Protein AF-A0AA42NQ95-F1 (afdb_monomer)

pLDDT: mean 89.55, std 11.14, range [47.06, 98.25]

Radius of gyration: 14.22 Å; Cα contacts (8 Å, |Δi|>4): 68; chains: 1; bounding box: 34×26×36 Å

Sequence (101 aa):
MVDKLRKIYLLHVDLNGPYHLLFKAIFELEKLYPKAYRIAVEYRKWLIRQIRSLLLRMKSTATIEDAAIFLFIVDGSVIDLLRMNWGESQDNLLDYFLLMI

Foldseek 3Di:
DLVVLVVVLVQCLPCPHPNVVLLVLCVPPVPPPVPSNVVSVVVVVVQLVVQQVVVCVVPVPRDSVLSVVSVVLSSVSNVVVVVPVDDDDDPNVSVVSVVVD

Mean predicted aligned error: 4.57 Å

Structure (mmCIF, N/CA/C/O backbone):
data_AF-A0AA42NQ95-F1
#
_entry.id   AF-A0AA42NQ95-F1
#
loop_
_atom_site.group_PDB
_atom_site.id
_atom_site.type_symbol
_atom_site.label_atom_id
_atom_site.label_alt_id
_atom_site.label_comp_id
_atom_site.label_asym_id
_atom_site.label_entity_id
_atom_site.label_seq_id
_atom_site.pdbx_PDB_ins_code
_atom_site.Cartn_x
_atom_site.Cartn_y
_atom_site.Cartn_z
_atom_site.occupancy
_atom_site.B_iso_or_equiv
_atom_site.auth_seq_id
_atom_site.auth_comp_id
_atom_site.auth_asym_id
_atom_site.auth_atom_id
_atom_site.pdbx_PDB_model_num
ATOM 1 N N . MET A 1 1 ? -13.353 -8.643 8.460 1.00 70.06 1 MET A N 1
ATOM 2 C CA . MET A 1 1 ? -12.969 -7.261 8.026 1.00 70.06 1 MET A CA 1
ATOM 3 C C . MET A 1 1 ? -11.461 -7.110 8.009 1.00 70.06 1 MET A C 1
ATOM 5 O O . MET A 1 1 ? -10.926 -6.750 6.966 1.00 70.06 1 MET A O 1
ATOM 9 N N . VAL A 1 2 ? -10.797 -7.494 9.103 1.00 81.88 2 VAL A N 1
ATOM 10 C CA . VAL A 1 2 ? -9.357 -7.802 9.153 1.00 81.88 2 VAL A CA 1
ATOM 11 C C . VAL A 1 2 ? -8.916 -8.651 7.951 1.00 81.88 2 VAL A C 1
ATOM 13 O O . VAL A 1 2 ? -7.927 -8.334 7.301 1.00 81.88 2 VAL A O 1
ATOM 16 N N . ASP A 1 3 ? -9.727 -9.635 7.547 1.00 87.38 3 ASP A N 1
ATOM 17 C CA . ASP A 1 3 ? -9.461 -10.506 6.387 1.00 87.38 3 ASP A CA 1
ATOM 18 C C . ASP A 1 3 ? -9.291 -9.740 5.070 1.00 87.38 3 ASP A C 1
ATOM 20 O O . ASP A 1 3 ? -8.524 -10.155 4.205 1.00 87.38 3 ASP A O 1
ATOM 24 N N . LYS A 1 4 ? -9.986 -8.605 4.898 1.00 94.06 4 LYS A N 1
ATOM 25 C CA . LYS A 1 4 ? -9.869 -7.780 3.686 1.00 94.06 4 LYS A CA 1
ATOM 26 C C . LYS A 1 4 ? -8.553 -7.014 3.664 1.00 94.06 4 LYS A C 1
ATOM 28 O O . LYS A 1 4 ? -7.918 -6.969 2.617 1.00 94.06 4 LYS A O 1
ATOM 33 N N . LEU A 1 5 ? -8.137 -6.451 4.799 1.00 94.25 5 LEU A N 1
ATOM 34 C CA . LEU A 1 5 ? -6.834 -5.792 4.928 1.00 94.25 5 LEU A CA 1
ATOM 35 C C . LEU A 1 5 ? -5.708 -6.807 4.741 1.00 94.25 5 LEU A C 1
ATOM 37 O O . LEU A 1 5 ? -4.826 -6.592 3.918 1.00 94.25 5 LEU A O 1
ATOM 41 N N . ARG A 1 6 ? -5.798 -7.970 5.397 1.00 93.88 6 ARG A N 1
ATOM 42 C CA . ARG A 1 6 ? -4.839 -9.065 5.217 1.00 93.88 6 ARG A CA 1
ATOM 43 C C . ARG A 1 6 ? -4.789 -9.545 3.764 1.00 93.88 6 ARG A C 1
ATOM 45 O O . ARG A 1 6 ? -3.708 -9.777 3.240 1.00 93.88 6 ARG A O 1
ATOM 52 N N . LYS A 1 7 ? -5.928 -9.618 3.070 1.00 95.12 7 LYS A N 1
ATOM 53 C CA . LYS A 1 7 ? -5.959 -9.930 1.634 1.00 95.12 7 LYS A CA 1
ATOM 54 C C . LYS A 1 7 ? -5.278 -8.853 0.786 1.00 95.12 7 LYS A C 1
ATOM 56 O O . LYS A 1 7 ? -4.532 -9.207 -0.118 1.00 95.12 7 LYS A O 1
ATOM 61 N N . ILE A 1 8 ? -5.510 -7.566 1.064 1.00 95.44 8 ILE A N 1
ATOM 62 C CA . ILE A 1 8 ? -4.802 -6.466 0.384 1.00 95.44 8 ILE A CA 1
ATOM 63 C C . ILE A 1 8 ? -3.296 -6.620 0.584 1.00 95.44 8 ILE A C 1
ATOM 65 O O . ILE A 1 8 ? -2.568 -6.574 -0.402 1.00 95.44 8 ILE A O 1
ATOM 69 N N . TYR A 1 9 ? -2.853 -6.850 1.821 1.00 95.12 9 TYR A N 1
ATOM 70 C CA . TYR A 1 9 ? -1.449 -7.090 2.138 1.00 95.12 9 TYR A CA 1
ATOM 71 C C . TYR A 1 9 ? -0.880 -8.244 1.304 1.00 95.12 9 TYR A C 1
ATOM 73 O O . TYR A 1 9 ? 0.029 -8.019 0.513 1.00 95.12 9 TYR A O 1
ATOM 81 N N . LEU A 1 10 ? -1.477 -9.441 1.389 1.00 93.94 10 LEU A N 1
ATOM 82 C CA . LEU A 1 10 ? -1.002 -10.642 0.689 1.00 93.94 10 LEU A CA 1
ATOM 83 C C . LEU A 1 10 ? -0.903 -10.445 -0.828 1.00 93.94 10 LEU A C 1
ATOM 85 O O . LEU A 1 10 ? 0.070 -10.866 -1.441 1.00 93.94 10 LEU A O 1
ATOM 89 N N . LEU A 1 11 ? -1.886 -9.766 -1.425 1.00 95.31 11 LEU A N 1
ATOM 90 C CA . LEU A 1 11 ? -1.883 -9.471 -2.856 1.00 95.31 11 LEU A CA 1
ATOM 91 C C . LEU A 1 11 ? -0.731 -8.552 -3.279 1.00 95.31 11 LEU A C 1
ATOM 93 O O . LEU A 1 11 ? -0.264 -8.669 -4.406 1.00 95.31 11 LEU A O 1
ATOM 97 N N . HIS A 1 12 ? -0.306 -7.629 -2.414 1.00 94.88 12 HIS A N 1
ATOM 98 C CA . HIS A 1 12 ? 0.732 -6.648 -2.736 1.00 94.88 12 HIS A CA 1
ATOM 99 C C . HIS A 1 12 ? 2.144 -7.117 -2.378 1.00 94.88 12 HIS A C 1
ATOM 101 O O . HIS A 1 12 ? 3.089 -6.660 -3.015 1.00 94.88 12 HIS A O 1
ATOM 107 N N . VAL A 1 13 ? 2.289 -8.020 -1.402 1.00 93.12 13 VAL A N 1
ATOM 108 C CA . VAL A 1 13 ? 3.594 -8.602 -1.045 1.00 93.12 13 VAL A CA 1
ATOM 109 C C . VAL A 1 13 ? 3.998 -9.780 -1.934 1.00 93.12 13 VAL A C 1
ATOM 111 O O . VAL A 1 13 ? 5.167 -10.151 -1.956 1.00 93.12 13 VAL A O 1
ATOM 114 N N . ASP A 1 14 ? 3.064 -10.355 -2.697 1.00 93.06 14 ASP A N 1
ATOM 115 C CA . ASP A 1 14 ? 3.376 -11.381 -3.692 1.00 93.06 14 ASP A CA 1
ATOM 116 C C . ASP A 1 14 ? 4.236 -10.800 -4.825 1.00 93.06 14 ASP A C 1
ATOM 118 O O . ASP A 1 14 ? 3.740 -10.101 -5.712 1.00 93.06 14 ASP A O 1
ATOM 122 N N . LEU A 1 15 ? 5.531 -11.126 -4.811 1.00 91.88 15 LEU A N 1
ATOM 123 C CA . LEU A 1 15 ? 6.513 -10.674 -5.802 1.00 91.88 15 LEU A CA 1
ATOM 124 C C . LEU A 1 15 ? 6.221 -11.179 -7.225 1.00 91.88 15 LEU A C 1
ATOM 126 O O . LEU A 1 15 ? 6.679 -10.569 -8.193 1.00 91.88 15 LEU A O 1
ATOM 130 N N . ASN A 1 16 ? 5.452 -12.263 -7.366 1.00 92.19 16 ASN A N 1
ATOM 131 C CA . ASN A 1 16 ? 4.996 -12.781 -8.660 1.00 92.19 16 ASN A CA 1
ATOM 132 C C . ASN A 1 16 ? 3.609 -12.239 -9.046 1.00 92.19 16 ASN A C 1
ATOM 134 O O . ASN A 1 16 ? 3.123 -12.489 -10.152 1.00 92.19 16 ASN A O 1
ATOM 138 N N . GLY A 1 17 ? 2.966 -11.499 -8.143 1.00 91.88 17 GLY A N 1
ATOM 139 C CA . GLY A 1 17 ? 1.630 -10.961 -8.312 1.00 91.88 17 GLY A CA 1
ATOM 140 C C . GLY A 1 17 ? 1.594 -9.687 -9.166 1.00 91.88 17 GLY A C 1
ATOM 141 O O . GLY A 1 17 ? 2.559 -8.919 -9.228 1.00 91.88 17 GLY A O 1
ATOM 142 N N . PRO A 1 18 ? 0.444 -9.376 -9.790 1.00 91.12 18 PRO A N 1
AT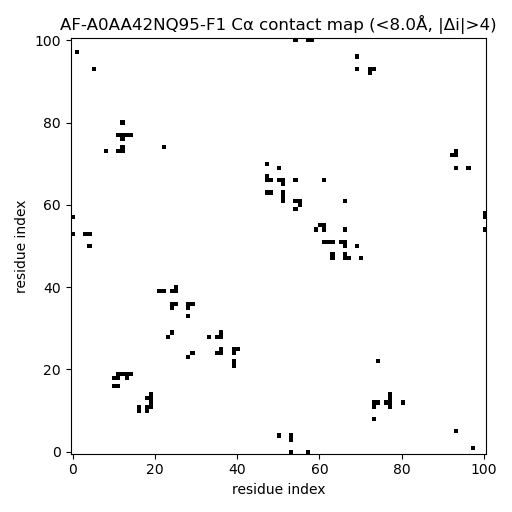OM 143 C CA . PRO A 1 18 ? 0.303 -8.189 -10.635 1.00 91.12 18 PRO A CA 1
ATOM 144 C C . PRO A 1 18 ? 0.431 -6.874 -9.849 1.00 91.12 18 PRO A C 1
ATOM 146 O O . PRO A 1 18 ? 0.820 -5.853 -10.411 1.00 91.12 18 PRO A O 1
ATOM 149 N N . TYR A 1 19 ? 0.135 -6.877 -8.547 1.00 91.94 19 TYR A N 1
ATOM 150 C CA . TYR A 1 19 ? 0.233 -5.681 -7.706 1.00 91.94 19 TYR A CA 1
ATOM 151 C C . TYR A 1 19 ? 1.682 -5.288 -7.398 1.00 91.94 19 TYR A C 1
ATOM 153 O O . TYR A 1 19 ? 1.954 -4.108 -7.177 1.00 91.94 19 TYR A O 1
ATOM 161 N N . HIS A 1 20 ? 2.626 -6.229 -7.485 1.00 90.19 20 HIS A N 1
ATOM 162 C CA . HIS A 1 20 ? 4.049 -5.927 -7.373 1.00 90.19 20 HIS A CA 1
ATOM 163 C C . HIS A 1 20 ? 4.544 -5.035 -8.526 1.00 90.19 20 HIS A C 1
ATOM 165 O O . HIS A 1 20 ? 5.411 -4.182 -8.334 1.00 90.19 20 HIS A O 1
ATOM 171 N N . LEU A 1 21 ? 3.937 -5.139 -9.715 1.00 90.19 21 LEU A N 1
ATOM 172 C CA . LEU A 1 21 ? 4.244 -4.249 -10.841 1.00 90.19 21 LEU A CA 1
ATOM 173 C C . LEU A 1 21 ? 3.901 -2.788 -10.524 1.00 90.19 21 LEU A C 1
ATOM 175 O O . LEU A 1 21 ? 4.635 -1.886 -10.917 1.00 90.19 21 LEU A O 1
ATOM 179 N N . LEU A 1 22 ? 2.812 -2.547 -9.785 1.00 91.31 22 LEU A N 1
ATOM 180 C CA . LEU A 1 22 ? 2.409 -1.200 -9.369 1.00 91.31 22 LEU A CA 1
ATOM 181 C C . LEU A 1 22 ? 3.381 -0.613 -8.343 1.00 91.31 22 LEU A C 1
ATOM 183 O O . LEU A 1 22 ? 3.600 0.595 -8.346 1.00 91.31 22 LEU A O 1
ATOM 187 N N . PHE A 1 23 ? 3.985 -1.455 -7.501 1.00 91.69 23 PHE A N 1
ATOM 188 C CA . PHE A 1 23 ? 5.078 -1.055 -6.618 1.00 91.69 23 PHE A CA 1
ATOM 189 C C . PHE A 1 23 ? 6.319 -0.651 -7.428 1.00 91.69 23 PHE A C 1
ATOM 191 O O . PHE A 1 23 ? 6.768 0.489 -7.311 1.00 91.69 23 PHE A O 1
ATOM 198 N N . LYS A 1 24 ? 6.814 -1.524 -8.321 1.00 91.31 24 LYS A N 1
ATOM 199 C CA . LYS A 1 24 ? 7.977 -1.225 -9.186 1.00 91.31 24 LYS A CA 1
ATOM 200 C C . LYS A 1 24 ? 7.777 0.034 -10.020 1.00 91.31 24 LYS A C 1
ATOM 202 O O . LYS A 1 24 ? 8.693 0.840 -10.165 1.00 91.31 24 LYS A O 1
ATOM 207 N N . ALA A 1 25 ? 6.557 0.236 -10.520 1.00 92.38 25 ALA A N 1
ATOM 208 C CA . ALA A 1 25 ? 6.208 1.370 -11.362 1.00 92.38 25 ALA A CA 1
ATOM 209 C C . ALA A 1 25 ? 6.528 2.731 -10.725 1.00 92.38 25 ALA A C 1
ATOM 211 O O . ALA A 1 25 ? 6.895 3.662 -11.443 1.00 92.38 25 ALA A O 1
ATOM 212 N N . ILE A 1 26 ? 6.415 2.845 -9.398 1.00 90.69 26 ILE A N 1
ATOM 213 C CA . ILE A 1 26 ? 6.730 4.077 -8.665 1.00 90.69 26 ILE A CA 1
ATOM 214 C C . ILE A 1 26 ? 8.222 4.404 -8.727 1.00 90.69 26 ILE A C 1
ATOM 216 O O . ILE A 1 26 ? 8.578 5.570 -8.858 1.00 90.69 26 ILE A O 1
ATOM 220 N N . PHE A 1 27 ? 9.087 3.394 -8.670 1.00 88.12 27 PHE A N 1
ATOM 221 C CA . PHE A 1 27 ? 10.537 3.589 -8.627 1.00 88.12 27 PHE A CA 1
ATOM 222 C C . PHE A 1 27 ? 11.174 3.642 -10.017 1.00 88.12 27 PHE A C 1
ATOM 224 O O . PHE A 1 27 ? 12.159 4.345 -10.222 1.00 88.12 27 PHE A O 1
ATOM 231 N N . GLU A 1 28 ? 10.621 2.905 -10.980 1.00 90.81 28 GLU A N 1
ATOM 232 C CA . GLU A 1 28 ? 11.295 2.652 -12.257 1.00 90.81 28 GLU A CA 1
ATOM 233 C C . GLU A 1 28 ? 10.774 3.526 -13.406 1.00 90.81 28 GLU A C 1
ATOM 235 O O . GLU A 1 28 ? 11.512 3.827 -14.346 1.00 90.81 28 GLU A O 1
ATOM 240 N N . LEU A 1 29 ? 9.502 3.944 -13.370 1.00 91.56 29 LEU A N 1
ATOM 241 C CA . LEU A 1 29 ? 8.832 4.472 -14.566 1.00 91.56 29 LEU A CA 1
ATOM 242 C C . LEU A 1 29 ? 8.711 5.994 -14.615 1.00 91.56 29 LEU A C 1
ATOM 244 O O . LEU A 1 29 ? 8.323 6.508 -15.664 1.00 91.56 29 LEU A O 1
ATOM 248 N N . GLU A 1 30 ? 9.048 6.722 -13.546 1.00 88.94 30 GLU A N 1
ATOM 249 C CA . GLU A 1 30 ? 8.842 8.179 -13.476 1.00 88.94 30 GLU A CA 1
ATOM 250 C C . GLU A 1 30 ? 9.478 8.921 -14.664 1.00 88.94 30 GLU A C 1
ATOM 252 O O . GLU A 1 30 ? 8.832 9.757 -15.295 1.00 88.94 30 GLU A O 1
ATOM 257 N N . LYS A 1 31 ? 10.716 8.561 -15.025 1.00 91.25 31 LYS A N 1
ATOM 258 C CA . LYS A 1 31 ? 11.456 9.188 -16.135 1.00 91.25 31 LYS A CA 1
ATOM 259 C C . LYS A 1 31 ? 11.229 8.509 -17.487 1.00 91.25 31 LYS A C 1
ATOM 261 O O . LYS A 1 31 ? 11.270 9.179 -18.513 1.00 91.25 31 LYS A O 1
ATOM 266 N N . LEU A 1 32 ? 11.013 7.193 -17.494 1.00 93.25 32 LEU A N 1
ATOM 267 C CA . LEU A 1 32 ? 10.955 6.389 -18.721 1.00 93.25 32 LEU A CA 1
ATOM 268 C C . LEU A 1 32 ? 9.559 6.391 -19.353 1.00 93.25 32 LEU A C 1
ATOM 270 O O . LEU A 1 32 ? 9.424 6.487 -20.570 1.00 93.25 32 LEU A O 1
ATOM 274 N N . TYR A 1 33 ? 8.515 6.316 -18.526 1.00 93.25 33 TYR A N 1
ATOM 275 C CA . TYR A 1 33 ? 7.127 6.221 -18.972 1.00 93.25 33 TYR A CA 1
ATOM 276 C C . TYR A 1 33 ? 6.196 7.052 -18.067 1.00 93.25 33 TYR A C 1
ATOM 278 O O . TYR A 1 33 ? 5.383 6.490 -17.325 1.00 93.25 33 TYR A O 1
ATOM 286 N N . PRO A 1 34 ? 6.221 8.399 -18.166 1.00 92.06 34 PRO A N 1
ATOM 287 C CA . PRO A 1 34 ? 5.488 9.291 -17.257 1.00 92.06 34 PRO A CA 1
ATOM 288 C C . PRO A 1 34 ? 3.974 9.033 -17.192 1.00 92.06 34 PRO A C 1
ATOM 290 O O . PRO A 1 34 ? 3.334 9.218 -16.156 1.00 92.06 34 PRO A O 1
ATOM 293 N N . LYS A 1 35 ? 3.375 8.569 -18.299 1.00 93.38 35 LYS A N 1
ATOM 294 C CA . LYS A 1 35 ? 1.954 8.187 -18.336 1.00 93.38 35 LYS A CA 1
ATOM 295 C C . LYS A 1 35 ? 1.667 6.955 -17.471 1.00 93.38 35 LYS A C 1
ATOM 297 O O . LYS A 1 35 ? 0.668 6.957 -16.758 1.00 93.38 35 LYS A O 1
ATOM 302 N N . ALA A 1 36 ? 2.526 5.935 -17.524 1.00 90.94 36 ALA A N 1
ATOM 303 C CA . ALA A 1 36 ? 2.385 4.722 -16.720 1.00 90.94 36 ALA A CA 1
ATOM 304 C C . ALA A 1 36 ? 2.641 5.013 -15.234 1.00 90.94 36 ALA A C 1
ATOM 306 O O . ALA A 1 36 ? 1.858 4.596 -14.384 1.00 90.94 36 ALA A O 1
ATOM 307 N N . TYR A 1 37 ? 3.658 5.825 -14.935 1.00 94.38 37 TYR A N 1
ATOM 308 C CA . TYR A 1 37 ? 3.919 6.319 -13.582 1.00 94.38 37 TYR A CA 1
ATOM 309 C C . TYR A 1 37 ? 2.699 7.030 -12.981 1.00 94.38 37 TYR A C 1
ATOM 311 O O . TYR A 1 37 ? 2.265 6.699 -11.878 1.00 94.38 37 TYR A O 1
ATOM 319 N N . ARG A 1 38 ? 2.059 7.937 -13.734 1.00 94.75 38 ARG A N 1
ATOM 320 C CA . ARG A 1 38 ? 0.842 8.622 -13.273 1.00 94.75 38 ARG A CA 1
ATOM 321 C C . ARG A 1 38 ? -0.283 7.643 -12.925 1.00 94.75 38 ARG A C 1
ATOM 323 O O . ARG A 1 38 ? -0.978 7.856 -11.939 1.00 94.75 38 ARG A O 1
ATOM 330 N N . ILE A 1 39 ? -0.461 6.574 -13.703 1.00 94.38 39 ILE A N 1
ATOM 331 C CA . ILE A 1 39 ? -1.469 5.542 -13.409 1.00 94.38 39 ILE A CA 1
ATOM 332 C C . ILE A 1 39 ? -1.153 4.844 -12.079 1.00 94.38 39 ILE A C 1
ATOM 334 O O . ILE A 1 39 ? -2.056 4.673 -11.261 1.00 94.38 39 ILE A O 1
ATOM 338 N N . ALA A 1 40 ? 0.113 4.502 -11.826 1.00 94.19 40 ALA A N 1
ATOM 339 C CA . ALA A 1 40 ? 0.531 3.907 -10.557 1.00 94.19 40 ALA A CA 1
ATOM 340 C C . ALA A 1 40 ? 0.291 4.857 -9.367 1.00 94.19 40 ALA A C 1
ATOM 342 O O . ALA A 1 40 ? -0.228 4.437 -8.333 1.00 94.19 40 ALA A O 1
ATOM 343 N N . VAL A 1 41 ? 0.580 6.153 -9.525 1.00 95.25 41 VAL A N 1
ATOM 344 C CA . VAL A 1 41 ? 0.308 7.177 -8.499 1.00 95.25 41 VAL A CA 1
ATOM 345 C C . VAL A 1 41 ? -1.190 7.289 -8.195 1.00 95.25 41 VAL A C 1
ATOM 347 O O . VAL A 1 41 ? -1.585 7.283 -7.027 1.00 95.25 41 VAL A O 1
ATOM 350 N N . GLU A 1 42 ? -2.043 7.359 -9.219 1.00 96.69 42 GLU A N 1
ATOM 351 C CA . GLU A 1 42 ? -3.497 7.436 -9.025 1.00 96.69 42 GLU A CA 1
ATOM 352 C C . GLU A 1 42 ? -4.065 6.157 -8.396 1.00 96.69 42 GLU A C 1
ATOM 354 O O . GLU A 1 42 ? -4.917 6.234 -7.505 1.00 96.69 42 GLU A O 1
ATOM 359 N N . TYR A 1 43 ? -3.535 4.987 -8.765 1.00 96.31 43 TYR A N 1
ATOM 360 C CA . TYR A 1 43 ? -3.864 3.731 -8.097 1.00 96.31 43 TYR A CA 1
ATOM 361 C C . TYR A 1 43 ? -3.535 3.781 -6.600 1.00 96.31 43 TYR A C 1
ATOM 363 O O . TYR A 1 43 ? -4.382 3.435 -5.777 1.00 96.31 43 TYR A O 1
ATOM 371 N N . ARG A 1 44 ? -2.346 4.265 -6.215 1.00 96.00 44 ARG A N 1
ATOM 372 C CA . ARG A 1 44 ? -1.945 4.347 -4.799 1.00 96.00 44 ARG A CA 1
ATOM 373 C C . ARG A 1 44 ? -2.816 5.320 -4.006 1.00 96.00 44 ARG A C 1
ATOM 375 O O . ARG A 1 44 ? -3.226 5.000 -2.891 1.00 96.00 44 ARG A O 1
ATOM 382 N N . LYS A 1 45 ? -3.190 6.464 -4.591 1.00 97.31 45 LYS A N 1
ATOM 383 C CA . LYS A 1 45 ? -4.159 7.395 -3.981 1.00 97.31 45 LYS A CA 1
ATOM 384 C C . LYS A 1 45 ? -5.520 6.736 -3.765 1.00 97.31 45 LYS A C 1
ATOM 386 O O . LYS A 1 45 ? -6.126 6.906 -2.705 1.00 97.31 45 LYS A O 1
ATOM 391 N N . TRP A 1 46 ? -6.010 5.989 -4.754 1.00 98.12 46 TRP A N 1
ATOM 392 C CA . TRP A 1 46 ? -7.253 5.231 -4.626 1.00 98.12 46 TRP A CA 1
ATOM 393 C C . TRP A 1 46 ? -7.145 4.161 -3.534 1.00 98.12 46 TRP A C 1
ATOM 395 O O . TRP A 1 46 ? -8.030 4.078 -2.682 1.00 98.12 46 TRP A O 1
ATOM 405 N N . LEU A 1 47 ? -6.044 3.407 -3.503 1.00 97.56 47 LEU A N 1
ATOM 406 C CA . LEU A 1 47 ? -5.808 2.336 -2.540 1.00 97.56 47 LEU A CA 1
ATOM 407 C C . LEU A 1 47 ? -5.812 2.855 -1.097 1.00 97.56 47 LEU A C 1
ATOM 409 O O . LEU A 1 47 ? -6.492 2.273 -0.258 1.00 97.56 47 LEU A O 1
ATOM 413 N N . ILE A 1 48 ? -5.162 3.991 -0.818 1.00 98.25 48 ILE A N 1
ATOM 414 C CA . ILE A 1 48 ? -5.201 4.638 0.508 1.00 98.25 48 ILE A CA 1
ATOM 415 C C . ILE A 1 48 ? -6.644 4.948 0.926 1.00 98.25 48 ILE A C 1
ATOM 417 O O . ILE 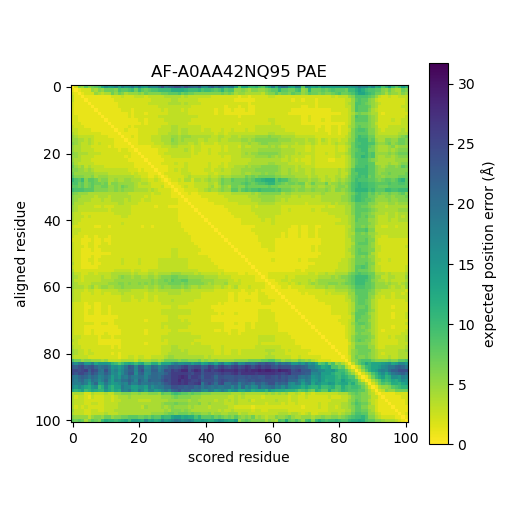A 1 48 ? -7.039 4.671 2.059 1.00 98.25 48 ILE A O 1
ATOM 421 N N . ARG A 1 49 ? -7.475 5.474 0.014 1.00 98.25 49 ARG A N 1
ATOM 422 C CA . ARG A 1 49 ? -8.895 5.746 0.307 1.00 98.25 49 ARG A CA 1
ATOM 423 C C . ARG A 1 49 ? -9.674 4.460 0.596 1.00 98.25 49 ARG A C 1
ATOM 425 O O . ARG A 1 49 ? -10.514 4.459 1.495 1.00 98.25 49 ARG A O 1
ATOM 432 N N . GLN A 1 50 ? -9.392 3.374 -0.130 1.00 97.50 50 GLN A N 1
ATOM 433 C CA . GLN A 1 50 ? -10.019 2.072 0.123 1.00 97.50 50 GLN A CA 1
ATOM 434 C C . GLN A 1 50 ? -9.602 1.493 1.473 1.00 97.50 50 GLN A C 1
ATOM 436 O O . GLN A 1 50 ? -10.466 1.082 2.245 1.00 97.50 50 GLN A O 1
ATOM 441 N N . ILE A 1 51 ? -8.304 1.510 1.786 1.00 97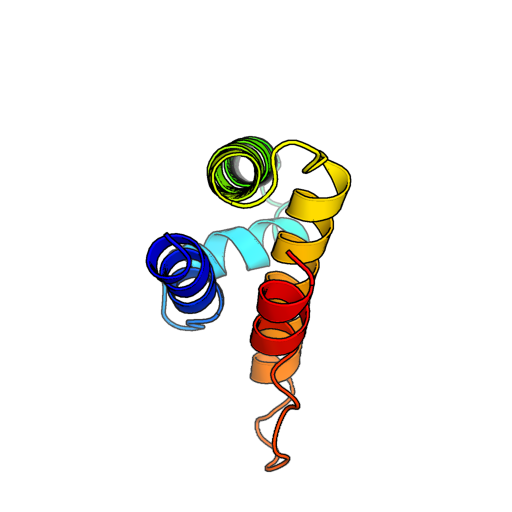.81 51 ILE A N 1
ATOM 442 C CA . ILE A 1 51 ? -7.776 1.065 3.078 1.00 97.81 51 ILE A CA 1
ATOM 443 C C . ILE A 1 51 ? -8.441 1.867 4.193 1.00 97.81 51 ILE A C 1
ATOM 445 O O . ILE A 1 51 ? -9.045 1.270 5.077 1.00 97.81 51 ILE A O 1
ATOM 449 N N . ARG A 1 52 ? -8.459 3.203 4.109 1.00 97.44 52 ARG A N 1
ATOM 450 C CA . ARG A 1 52 ? -9.131 4.048 5.108 1.00 97.44 52 ARG A CA 1
ATOM 451 C C . ARG A 1 52 ? -10.607 3.690 5.278 1.00 97.44 52 ARG A C 1
ATOM 453 O O . ARG A 1 52 ? -11.088 3.623 6.403 1.00 97.44 52 ARG A O 1
ATOM 460 N N . SER A 1 53 ? -11.336 3.440 4.189 1.00 96.88 53 SER A N 1
ATOM 461 C CA . SER A 1 53 ? -12.742 3.020 4.267 1.00 96.88 53 SER A CA 1
ATOM 462 C C . SER A 1 53 ? -12.919 1.689 5.008 1.00 96.88 53 SER A C 1
ATOM 464 O O . SER A 1 53 ? -13.906 1.509 5.722 1.00 96.88 53 SER A O 1
ATOM 466 N N . LEU A 1 54 ? -11.968 0.760 4.865 1.00 96.62 54 LEU A N 1
ATOM 467 C CA . LEU A 1 54 ? -11.948 -0.484 5.633 1.00 96.62 54 LEU A CA 1
ATOM 468 C C . LEU A 1 54 ? -11.596 -0.231 7.104 1.00 96.62 54 LEU A C 1
ATOM 470 O O . LEU A 1 54 ? -12.274 -0.781 7.970 1.00 96.62 54 LEU A O 1
ATOM 474 N N . LEU A 1 55 ? -10.606 0.624 7.380 1.00 96.00 55 LEU A N 1
ATOM 475 C CA . LEU A 1 55 ? -10.187 0.987 8.737 1.00 96.00 55 LEU A CA 1
ATOM 476 C C . LEU A 1 55 ? -11.307 1.678 9.520 1.00 96.00 55 LEU A C 1
ATOM 478 O O . LEU A 1 55 ? -11.565 1.301 10.655 1.00 96.00 55 LEU A O 1
ATOM 482 N N . LEU A 1 56 ? -12.046 2.604 8.901 1.00 96.00 56 LEU A N 1
ATOM 483 C CA . LEU A 1 56 ? -13.165 3.321 9.532 1.00 96.00 56 LEU A CA 1
ATOM 484 C C . LEU A 1 56 ? -14.290 2.405 10.032 1.00 96.00 56 LEU A C 1
ATOM 486 O O . LEU A 1 56 ? -15.054 2.784 10.915 1.00 96.00 56 LEU A O 1
ATOM 490 N N . ARG A 1 57 ? -14.404 1.196 9.471 1.00 94.06 57 ARG A N 1
ATOM 491 C CA . ARG A 1 57 ? -15.380 0.186 9.910 1.00 94.06 57 ARG A CA 1
ATOM 492 C C . ARG A 1 57 ? -14.913 -0.603 11.137 1.00 94.06 57 ARG A C 1
ATOM 494 O O . ARG A 1 57 ? -15.716 -1.333 11.703 1.00 94.06 57 ARG A O 1
ATOM 501 N N . MET A 1 58 ? -13.635 -0.504 11.494 1.00 90.81 58 MET A N 1
ATOM 502 C CA . MET A 1 58 ? -13.028 -1.138 12.668 1.00 90.81 58 MET A CA 1
ATOM 503 C C . MET A 1 58 ? -12.772 -0.103 13.769 1.00 90.81 58 MET A C 1
ATOM 505 O O . MET A 1 58 ? -13.140 -0.321 14.916 1.00 90.81 58 MET A O 1
ATOM 509 N N . LYS A 1 59 ? -12.245 1.062 13.382 1.00 92.62 59 LYS A N 1
ATOM 510 C CA . LYS A 1 59 ? -11.927 2.200 14.241 1.00 92.62 59 LYS A CA 1
ATOM 511 C C . LYS A 1 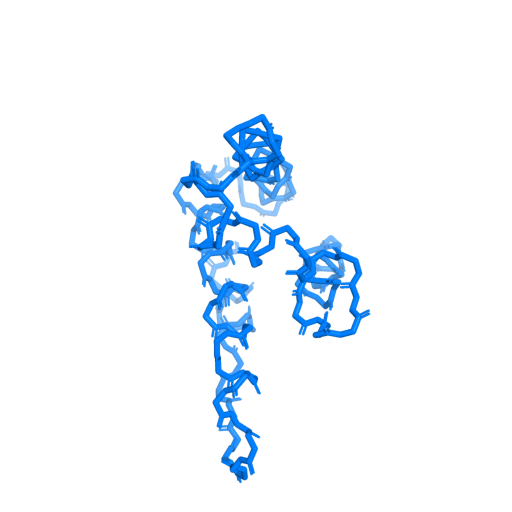59 ? -12.523 3.465 13.635 1.00 92.62 59 LYS A C 1
ATOM 513 O O . LYS A 1 59 ? -12.027 3.978 12.635 1.00 92.62 59 LYS A O 1
ATOM 518 N N . SER A 1 60 ? -13.580 3.995 14.246 1.00 94.31 60 SER A N 1
ATOM 519 C CA . SER A 1 60 ? -14.323 5.156 13.720 1.00 94.31 60 SER A CA 1
ATOM 520 C C . SER A 1 60 ? -13.486 6.436 13.603 1.00 94.31 60 SER A C 1
ATOM 522 O O . SER A 1 60 ? -13.848 7.339 12.853 1.00 94.31 60 SER A O 1
ATOM 524 N N . THR A 1 61 ? -12.355 6.506 14.306 1.00 95.75 61 THR A N 1
ATOM 525 C CA . THR A 1 61 ? -11.405 7.624 14.278 1.00 95.75 61 THR A CA 1
ATOM 526 C C . THR A 1 61 ? -10.260 7.440 13.277 1.00 95.75 61 THR A C 1
ATOM 528 O O . THR A 1 61 ? -9.364 8.279 13.241 1.00 95.75 61 THR A O 1
ATOM 531 N N . ALA A 1 62 ? -10.275 6.379 12.458 1.00 96.38 62 ALA A N 1
ATOM 532 C CA . ALA A 1 62 ? -9.192 6.083 11.523 1.00 96.38 62 ALA A CA 1
ATOM 533 C C . ALA A 1 62 ? -8.948 7.209 10.501 1.00 96.38 62 ALA A C 1
ATOM 535 O O . ALA A 1 62 ? -9.855 7.687 9.798 1.00 96.38 62 ALA A O 1
ATOM 536 N N . THR A 1 63 ? -7.687 7.611 10.385 1.00 97.25 63 THR A N 1
ATOM 537 C CA . THR A 1 63 ? -7.262 8.753 9.572 1.00 97.25 63 THR A CA 1
ATOM 538 C C . THR A 1 63 ? -6.765 8.331 8.184 1.00 97.25 63 THR A C 1
ATOM 540 O O . THR A 1 63 ? -6.775 7.152 7.818 1.00 97.25 63 THR A O 1
ATOM 543 N N . ILE A 1 64 ? -6.389 9.303 7.343 1.00 97.06 64 ILE A N 1
ATOM 544 C CA . ILE A 1 64 ? -5.703 9.004 6.071 1.00 97.06 64 ILE A CA 1
ATOM 545 C C . ILE A 1 64 ? -4.288 8.505 6.362 1.00 97.06 64 ILE A C 1
ATOM 547 O O . ILE A 1 64 ? -3.792 7.629 5.659 1.00 97.06 64 ILE A O 1
ATOM 551 N N . GLU A 1 65 ? -3.677 9.031 7.416 1.00 97.00 65 GLU A N 1
ATOM 552 C CA . GLU A 1 65 ? -2.343 8.697 7.886 1.00 97.0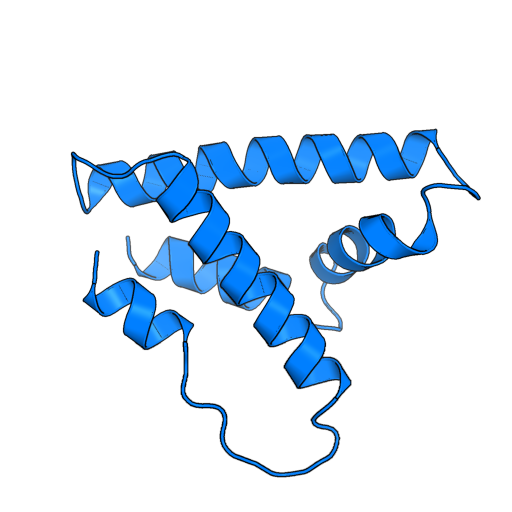0 65 GLU A CA 1
ATOM 553 C C . GLU A 1 65 ? -2.286 7.238 8.349 1.00 97.00 65 GLU A C 1
ATOM 555 O O . GLU A 1 65 ? -1.379 6.527 7.933 1.00 97.00 65 GLU A O 1
ATOM 560 N N . ASP A 1 66 ? -3.297 6.741 9.074 1.00 96.50 66 ASP A N 1
ATOM 561 C CA . ASP A 1 66 ? -3.390 5.317 9.441 1.00 96.50 66 ASP A CA 1
ATOM 562 C C . ASP A 1 66 ? -3.381 4.412 8.193 1.00 96.50 66 ASP A C 1
ATOM 564 O O . ASP A 1 66 ? -2.683 3.398 8.130 1.00 96.50 66 ASP A O 1
ATOM 568 N N . ALA A 1 67 ? -4.123 4.797 7.150 1.00 97.75 67 ALA A N 1
ATOM 569 C CA . ALA A 1 67 ? -4.157 4.057 5.890 1.00 97.75 67 ALA A CA 1
ATOM 570 C C . ALA A 1 67 ? -2.844 4.162 5.097 1.00 97.75 67 ALA A C 1
ATOM 572 O O . ALA A 1 67 ? -2.451 3.204 4.427 1.00 97.75 67 ALA A O 1
ATOM 573 N N . ALA A 1 68 ? -2.163 5.306 5.168 1.00 97.44 68 ALA A N 1
ATOM 574 C CA . ALA A 1 68 ? -0.840 5.486 4.585 1.00 97.44 68 ALA A CA 1
ATOM 575 C C . ALA A 1 68 ? 0.220 4.649 5.320 1.00 97.44 68 ALA A C 1
ATOM 577 O O . ALA A 1 68 ? 1.050 4.036 4.655 1.00 97.44 68 ALA A O 1
ATOM 578 N N . ILE A 1 69 ? 0.151 4.548 6.654 1.00 96.31 69 ILE A N 1
ATOM 579 C CA . ILE A 1 69 ? 1.018 3.675 7.459 1.00 96.31 69 ILE A CA 1
ATOM 580 C C . ILE A 1 69 ? 0.810 2.212 7.062 1.00 96.31 69 ILE A C 1
ATOM 582 O O . ILE A 1 69 ? 1.786 1.504 6.837 1.00 96.31 69 ILE A O 1
ATOM 586 N N . PHE A 1 70 ? -0.437 1.759 6.893 1.00 96.19 70 PHE A N 1
ATOM 587 C CA . PHE A 1 70 ? -0.697 0.404 6.394 1.00 96.19 70 PHE A CA 1
ATOM 588 C C . PHE A 1 70 ? -0.023 0.153 5.039 1.00 96.19 70 PHE A C 1
ATOM 590 O O . PHE A 1 70 ? 0.622 -0.873 4.837 1.00 96.19 70 PHE A O 1
ATOM 597 N N . LEU A 1 71 ? -0.162 1.091 4.097 1.00 96.25 71 LEU A N 1
ATOM 598 C CA . LEU A 1 71 ? 0.461 0.962 2.781 1.00 96.25 71 LEU A CA 1
ATOM 599 C C . LEU A 1 71 ? 1.999 1.004 2.863 1.00 96.25 71 LEU A C 1
ATOM 601 O O . LEU A 1 71 ? 2.660 0.291 2.117 1.00 96.25 71 LEU A O 1
ATOM 605 N N . PHE A 1 72 ? 2.562 1.776 3.794 1.00 94.56 72 PHE A N 1
ATOM 606 C CA . PHE A 1 72 ? 3.998 1.787 4.072 1.00 94.56 72 PHE A CA 1
ATOM 607 C C . PHE A 1 72 ? 4.489 0.440 4.619 1.00 94.56 72 PHE A C 1
ATOM 609 O O . PHE A 1 72 ? 5.538 -0.035 4.197 1.00 94.56 72 PHE A O 1
ATOM 616 N N . ILE A 1 73 ? 3.718 -0.213 5.496 1.00 94.75 73 ILE A N 1
ATOM 617 C CA . ILE A 1 73 ? 4.021 -1.574 5.967 1.00 94.75 73 ILE A CA 1
ATOM 618 C C . ILE A 1 73 ? 4.050 -2.547 4.787 1.00 94.75 73 ILE A C 1
ATOM 620 O O . ILE A 1 73 ? 4.988 -3.325 4.670 1.00 94.75 73 ILE A O 1
ATOM 624 N N . VAL A 1 74 ? 3.072 -2.470 3.878 1.00 94.25 74 VAL A N 1
ATOM 625 C CA . VAL A 1 74 ? 3.048 -3.295 2.659 1.00 94.25 74 VAL A CA 1
ATOM 626 C C . VAL A 1 74 ? 4.305 -3.079 1.808 1.00 94.25 74 VAL A C 1
ATOM 628 O O . VAL A 1 74 ? 4.939 -4.053 1.407 1.00 94.25 74 VAL A O 1
ATOM 631 N N . ASP A 1 75 ? 4.682 -1.824 1.545 1.00 93.56 75 ASP A N 1
ATOM 632 C CA . ASP A 1 75 ? 5.893 -1.501 0.779 1.00 93.56 75 ASP A CA 1
ATOM 633 C C . ASP A 1 75 ? 7.163 -2.012 1.474 1.00 93.56 75 ASP A C 1
ATOM 635 O O . ASP A 1 75 ? 8.035 -2.587 0.824 1.00 93.56 75 ASP A O 1
ATOM 639 N N . GLY A 1 76 ? 7.261 -1.818 2.793 1.00 91.44 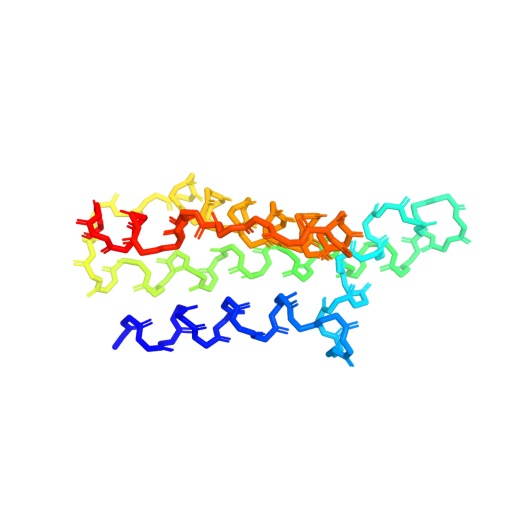76 GLY A N 1
ATOM 640 C CA . GLY A 1 76 ? 8.368 -2.303 3.613 1.00 91.44 76 GLY A CA 1
ATOM 641 C C . GLY A 1 76 ? 8.502 -3.819 3.533 1.00 91.44 76 GLY A C 1
ATOM 642 O O . GLY A 1 76 ? 9.586 -4.321 3.259 1.00 91.44 76 GLY A O 1
ATOM 643 N N . SER A 1 77 ? 7.389 -4.546 3.635 1.00 91.31 77 SER A N 1
ATOM 644 C CA . SER A 1 77 ? 7.370 -6.000 3.477 1.00 91.31 77 SER A CA 1
ATOM 645 C C . SER A 1 77 ? 7.796 -6.451 2.078 1.00 91.31 77 SER A C 1
ATOM 647 O O . SER A 1 77 ? 8.512 -7.439 1.964 1.00 91.31 77 SER A O 1
ATOM 649 N N . VAL A 1 78 ? 7.424 -5.732 1.010 1.00 91.19 78 VAL A N 1
ATOM 650 C CA . VAL A 1 78 ? 7.930 -6.015 -0.348 1.00 91.19 78 VAL A CA 1
ATOM 651 C C . VAL A 1 78 ? 9.446 -5.828 -0.417 1.00 91.19 78 VAL A C 1
ATOM 653 O O . VAL A 1 78 ? 10.141 -6.680 -0.967 1.00 91.19 78 VAL A O 1
ATOM 656 N N . ILE A 1 79 ? 9.972 -4.731 0.137 1.00 90.06 79 ILE A N 1
ATOM 657 C CA . ILE A 1 79 ? 11.416 -4.452 0.164 1.00 90.06 79 ILE A CA 1
ATOM 658 C C . ILE A 1 79 ? 12.149 -5.532 0.953 1.00 90.06 79 ILE A C 1
ATOM 660 O O . ILE A 1 79 ? 13.166 -6.045 0.490 1.00 90.06 79 ILE A O 1
ATOM 664 N N . ASP A 1 80 ? 11.629 -5.903 2.114 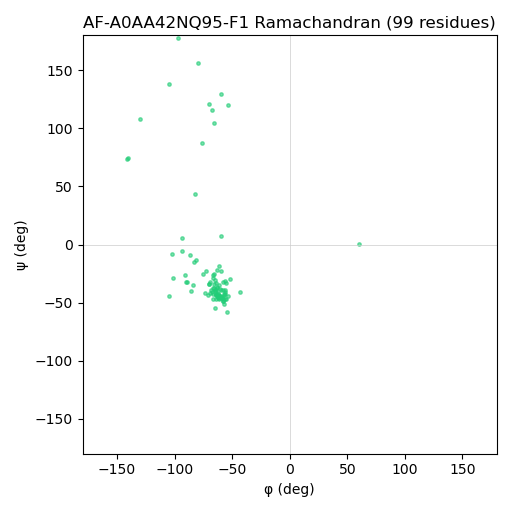1.00 87.00 80 ASP A N 1
ATOM 665 C CA . ASP A 1 80 ? 12.219 -6.939 2.945 1.00 87.00 80 ASP A CA 1
ATOM 666 C C . ASP A 1 80 ? 12.198 -8.293 2.238 1.00 87.00 80 ASP A C 1
ATOM 668 O O . ASP A 1 80 ? 13.236 -8.938 2.196 1.00 87.00 80 ASP A O 1
ATOM 672 N N . LEU A 1 81 ? 11.105 -8.688 1.575 1.00 87.81 81 LEU A N 1
ATOM 673 C CA . LEU A 1 81 ? 11.059 -9.911 0.760 1.00 87.81 81 LEU A CA 1
ATOM 674 C C . LEU A 1 81 ? 12.078 -9.890 -0.388 1.00 87.81 81 LEU A C 1
ATOM 676 O O . LEU A 1 81 ? 12.710 -10.906 -0.668 1.00 87.81 81 LEU A O 1
ATOM 680 N N . LEU A 1 82 ? 12.282 -8.735 -1.030 1.00 86.81 82 LEU A N 1
ATOM 681 C CA . LEU A 1 82 ? 13.317 -8.563 -2.056 1.00 86.81 82 LEU A CA 1
ATOM 682 C C . LEU A 1 82 ? 14.742 -8.666 -1.480 1.00 86.81 82 LEU A C 1
ATOM 684 O O . LEU A 1 82 ? 15.660 -9.070 -2.195 1.00 86.81 82 LEU A O 1
ATOM 688 N N . ARG A 1 83 ? 14.944 -8.306 -0.204 1.00 84.12 83 ARG A N 1
ATOM 689 C CA . ARG A 1 83 ? 16.228 -8.431 0.514 1.00 84.12 83 ARG A CA 1
ATOM 690 C C . ARG A 1 83 ? 16.435 -9.837 1.094 1.00 84.12 83 ARG A C 1
ATOM 692 O O . ARG A 1 83 ? 17.561 -10.330 1.100 1.00 84.12 83 ARG A O 1
ATOM 699 N N . MET A 1 84 ? 15.364 -10.490 1.542 1.00 67.44 84 MET A N 1
ATOM 700 C CA . MET A 1 84 ? 15.330 -11.749 2.296 1.00 67.44 84 MET A CA 1
ATOM 701 C C . MET A 1 84 ? 15.440 -13.012 1.430 1.00 67.44 84 MET A C 1
ATOM 703 O O . MET A 1 84 ? 14.921 -14.068 1.778 1.00 67.44 84 MET A O 1
ATOM 707 N N . ASN A 1 85 ? 16.343 -13.010 0.450 1.00 57.31 85 ASN A N 1
ATOM 708 C CA . ASN A 1 85 ? 17.034 -14.258 0.086 1.00 57.31 85 ASN A CA 1
ATOM 709 C C . ASN A 1 85 ? 17.842 -14.869 1.275 1.00 57.31 85 ASN A C 1
ATOM 711 O O . ASN A 1 85 ? 18.600 -15.813 1.075 1.00 57.31 85 ASN A O 1
ATOM 715 N N . TRP A 1 86 ? 17.720 -14.321 2.497 1.00 47.06 86 TRP A N 1
ATOM 716 C CA . TRP A 1 86 ? 18.525 -14.582 3.690 1.00 47.06 86 TRP A CA 1
ATOM 717 C C . TRP A 1 86 ? 17.649 -14.628 4.965 1.00 47.06 86 TRP A C 1
ATOM 719 O O . TRP A 1 86 ? 17.614 -13.691 5.751 1.00 47.06 86 TRP A O 1
ATOM 729 N N . GLY A 1 87 ? 16.905 -15.723 5.137 1.00 48.69 87 GLY A N 1
ATOM 730 C CA . GLY A 1 87 ? 16.852 -16.533 6.369 1.00 48.69 87 GLY A CA 1
ATOM 731 C C . GLY A 1 87 ? 16.412 -15.985 7.741 1.00 48.69 87 GLY A C 1
ATOM 732 O O . GLY A 1 87 ? 16.423 -16.789 8.669 1.00 48.69 87 GLY A O 1
ATOM 733 N N . GLU A 1 88 ? 16.026 -14.723 7.933 1.00 51.0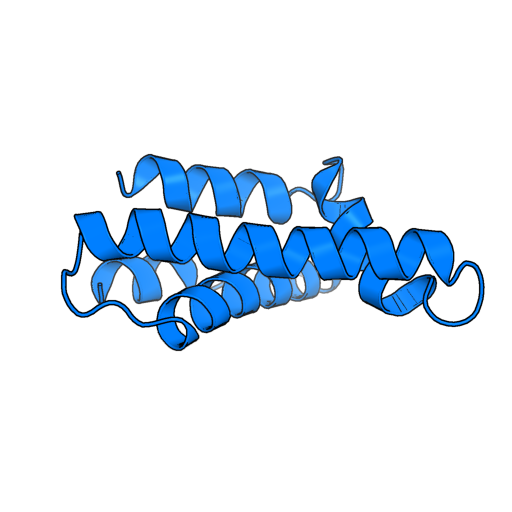6 88 GLU A N 1
ATOM 734 C CA . GLU A 1 88 ? 15.584 -14.229 9.255 1.00 51.06 88 GLU A CA 1
ATOM 735 C C . GLU A 1 88 ? 14.064 -14.047 9.354 1.00 51.06 88 GLU A C 1
ATOM 737 O O . GLU A 1 88 ? 13.404 -13.580 8.428 1.00 51.06 88 GLU A O 1
ATOM 742 N N . SER A 1 89 ? 13.490 -14.449 10.490 1.00 51.62 89 SER A N 1
ATOM 743 C CA . SER A 1 89 ? 12.061 -14.317 10.768 1.00 51.62 89 SER A CA 1
ATOM 744 C C . SER A 1 89 ? 11.680 -12.845 10.918 1.00 51.62 89 SER A C 1
ATOM 746 O O . SER A 1 89 ? 12.112 -12.185 11.862 1.00 51.62 89 SER A O 1
ATOM 748 N N . GLN A 1 90 ? 10.848 -12.345 10.009 1.00 58.44 90 GLN A N 1
ATOM 749 C CA . GLN A 1 90 ? 10.252 -11.018 10.113 1.00 58.44 90 GLN A CA 1
ATOM 750 C C . GLN A 1 90 ? 9.222 -10.992 11.250 1.00 58.44 90 GLN A C 1
ATOM 752 O O . GLN A 1 90 ? 8.220 -11.712 11.199 1.00 58.44 90 GLN A O 1
ATOM 757 N N . ASP A 1 91 ? 9.427 -10.120 12.237 1.00 62.25 91 ASP A N 1
ATOM 758 C CA . ASP A 1 91 ? 8.334 -9.642 13.080 1.00 62.25 91 ASP A CA 1
ATOM 759 C C . ASP A 1 91 ? 7.235 -9.091 12.165 1.00 62.25 91 ASP A C 1
ATOM 761 O O . ASP A 1 91 ? 7.465 -8.188 11.354 1.00 62.25 91 ASP A O 1
ATOM 765 N N . ASN A 1 92 ? 6.033 -9.665 12.245 1.00 74.69 92 ASN A N 1
ATOM 766 C CA . ASN A 1 92 ? 4.967 -9.329 11.313 1.00 74.69 92 ASN A CA 1
ATOM 767 C C . ASN A 1 92 ? 4.358 -7.961 11.669 1.00 74.69 92 ASN A C 1
ATOM 769 O O . ASN A 1 92 ? 3.375 -7.875 12.405 1.00 74.69 92 ASN A O 1
ATOM 773 N N . LEU A 1 93 ? 4.940 -6.878 11.140 1.00 85.00 93 LEU A N 1
ATOM 774 C CA . LEU A 1 93 ? 4.471 -5.494 11.319 1.00 85.00 93 LEU A CA 1
ATOM 775 C C . LEU A 1 93 ? 2.981 -5.321 10.990 1.00 85.00 93 LEU A C 1
ATOM 777 O O . LEU A 1 93 ? 2.311 -4.482 11.593 1.00 85.00 93 LEU A O 1
ATOM 781 N N . LEU A 1 94 ? 2.444 -6.133 10.072 1.00 87.88 94 LEU A N 1
ATOM 782 C CA . LEU A 1 94 ? 1.011 -6.177 9.794 1.00 87.88 94 LEU A CA 1
ATOM 783 C C . LEU A 1 94 ? 0.213 -6.587 11.034 1.00 87.88 94 LEU A C 1
ATOM 785 O O . LEU A 1 94 ? -0.800 -5.962 11.329 1.00 87.88 94 LEU A O 1
ATOM 789 N N . ASP A 1 95 ? 0.639 -7.630 11.745 1.00 89.62 95 ASP A N 1
ATOM 790 C CA . ASP A 1 95 ? -0.086 -8.123 12.915 1.00 89.62 95 ASP A CA 1
ATOM 791 C C . ASP A 1 95 ? -0.038 -7.091 14.052 1.00 89.62 95 ASP A C 1
ATOM 793 O O . ASP A 1 95 ? -1.075 -6.806 14.648 1.00 89.62 95 ASP A O 1
ATOM 797 N N . TYR A 1 96 ? 1.107 -6.434 14.279 1.00 87.88 96 TYR A N 1
ATOM 798 C CA . TYR A 1 96 ? 1.199 -5.307 15.219 1.00 87.88 96 TYR A CA 1
ATOM 799 C C . TYR A 1 96 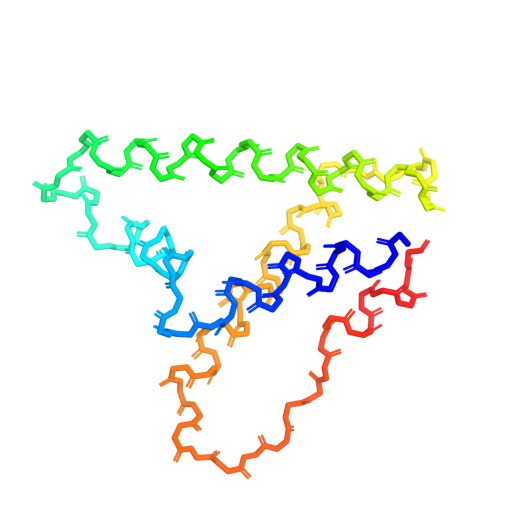? 0.265 -4.155 14.844 1.00 87.88 96 TYR A C 1
ATOM 801 O O . TYR A 1 96 ? -0.454 -3.633 15.695 1.00 87.88 96 TYR A O 1
ATOM 809 N N . PHE A 1 97 ? 0.234 -3.770 13.569 1.00 89.12 97 PHE A N 1
ATOM 810 C CA . PHE A 1 97 ? -0.663 -2.725 13.090 1.00 89.12 97 PHE A CA 1
ATOM 811 C C . PHE A 1 97 ? -2.136 -3.097 13.291 1.00 89.12 97 PHE A C 1
ATOM 813 O O . PHE A 1 97 ? -2.916 -2.278 13.767 1.00 89.12 97 PHE A O 1
ATOM 820 N N . LEU A 1 98 ? -2.516 -4.336 12.972 1.00 89.44 98 LEU A N 1
ATOM 821 C CA . LEU A 1 98 ? -3.887 -4.821 13.131 1.00 89.44 98 LEU A CA 1
ATOM 822 C C . LEU A 1 98 ? -4.321 -4.921 14.601 1.00 89.44 98 LEU A C 1
ATOM 824 O O . LEU A 1 98 ? -5.513 -4.815 14.862 1.00 89.44 98 LEU A O 1
ATOM 828 N N . LEU A 1 99 ? -3.389 -5.105 15.543 1.00 89.31 99 LEU A N 1
ATOM 829 C CA . LEU A 1 99 ? -3.672 -5.080 16.984 1.00 89.31 99 LEU A CA 1
ATOM 830 C C . LEU A 1 99 ? -3.889 -3.660 17.539 1.00 89.31 99 LEU A C 1
ATOM 832 O O . LEU A 1 99 ? -4.548 -3.509 18.564 1.00 89.31 99 LEU A O 1
ATOM 836 N N . MET A 1 100 ? -3.332 -2.627 16.896 1.00 85.94 100 MET A N 1
ATOM 837 C CA . MET A 1 100 ? -3.454 -1.222 17.329 1.00 85.94 100 MET A CA 1
ATOM 838 C C . MET A 1 100 ? -4.703 -0.501 16.792 1.00 85.94 100 MET A C 1
ATOM 840 O O . MET A 1 100 ? -4.964 0.648 17.174 1.00 85.94 100 MET A O 1
ATOM 844 N N . ILE A 1 101 ? -5.439 -1.130 15.873 1.00 81.38 101 ILE A N 1
ATOM 845 C CA . ILE A 1 101 ? -6.639 -0.575 15.230 1.00 81.38 101 ILE A CA 1
ATOM 846 C C . ILE A 1 101 ? -7.898 -1.187 15.815 1.00 81.38 101 ILE A C 1
ATOM 848 O O . ILE A 1 101 ? -8.783 -0.374 16.164 1.00 81.38 101 ILE A O 1
#

Solvent-accessible surface area (backbone atoms only — not comparable to full-atom values): 5689 Å² total; per-residue (Å²): 109,70,64,56,56,51,48,54,42,54,47,44,46,32,80,89,34,77,48,28,54,48,57,49,29,67,80,66,20,58,87,80,37,53,71,59,22,50,52,34,52,53,49,52,57,51,48,34,54,52,45,22,60,56,41,38,76,70,26,82,82,54,41,70,62,59,19,46,50,54,52,48,52,39,52,49,50,36,52,46,60,73,65,48,90,60,92,69,88,75,79,60,63,66,60,58,53,64,72,75,85

Secondary structure (DSSP, 8-state):
-HHHHHHHHHHHH-TTSHHHHHHHHHHHSTTT-HHHHHHHHHHHHHHHHHHHHHHTTT-TT--HHHHHHHHHHHHHHHHHHHH-SS------HHHHHHH--

Nearest PDB structures (foldseek):
  1whu-assembly1_A  TM=4.360E-01  e=6.884E+00  Mus musculus